Protein AF-A0A532V6V5-F1 (afdb_monomer_lite)

Foldseek 3Di:
DVVVVVLVVLLVVLVVLQVLLVVLVVLLVVLVVVLVVLVVVQVVCVVVVNDDPVSNVVSVVSNVVSVVSNVVSVVSNCCSVVVSVVVSVVVVVVVVVVVVVPDDPVVCVVDPPD

Secondary structure (DSSP, 8-state):
-HHHHHHHHHHHHTHHHHHHHHHHHHHHHHHHHHHHHHHHHHHHHHHTT---HHHHHHHHHHHHHHHHHHHHHHHHHHHHHHHHHHHHHHHHHHHHHHHHHTS-HHHHHHS---

Structure (mmCIF, N/CA/C/O backbone):
data_AF-A0A532V6V5-F1
#
_entry.id   AF-A0A532V6V5-F1
#
loop_
_atom_site.group_PDB
_atom_site.id
_atom_site.type_symbol
_atom_site.label_atom_id
_atom_site.label_alt_id
_atom_site.label_comp_id
_atom_site.label_asym_id
_atom_site.label_entity_id
_atom_site.label_seq_id
_atom_site.pdbx_PDB_ins_code
_atom_site.Cartn_x
_atom_site.Cartn_y
_atom_site.Cartn_z
_atom_site.occupancy
_atom_site.B_iso_or_equiv
_atom_site.auth_seq_id
_atom_site.auth_comp_id
_atom_site.auth_asym_id
_atom_site.auth_atom_id
_atom_site.pdbx_PDB_model_num
ATOM 1 N N . MET A 1 1 ? -8.867 13.296 27.538 1.00 49.84 1 MET A N 1
ATOM 2 C CA . MET A 1 1 ? -7.534 12.771 27.139 1.00 49.84 1 MET A CA 1
ATOM 3 C C . MET A 1 1 ? -7.267 11.323 27.580 1.00 49.84 1 MET A C 1
ATOM 5 O O . MET A 1 1 ? -6.661 10.607 26.794 1.00 49.84 1 MET A O 1
ATOM 9 N N . LYS A 1 2 ? -7.701 10.860 28.772 1.00 55.91 2 LYS A N 1
ATOM 10 C CA . LYS A 1 2 ? -7.559 9.443 29.199 1.00 55.91 2 LYS A CA 1
ATOM 11 C C . LYS A 1 2 ? -8.300 8.453 28.283 1.00 55.91 2 LYS A C 1
ATOM 13 O O . LYS A 1 2 ? -7.682 7.514 27.807 1.00 55.91 2 LYS A O 1
ATOM 18 N N . GLU A 1 3 ? -9.548 8.762 27.929 1.00 59.94 3 GLU A N 1
ATOM 19 C CA . GLU A 1 3 ? -10.373 7.976 26.988 1.00 59.94 3 GLU A CA 1
ATOM 20 C C . GLU A 1 3 ? -9.659 7.682 25.653 1.00 59.94 3 GLU A C 1
ATOM 22 O O . GLU A 1 3 ? -9.642 6.555 25.169 1.00 59.94 3 GLU A O 1
ATOM 27 N N . PHE A 1 4 ? -8.980 8.681 25.078 1.00 59.56 4 PHE A N 1
ATOM 28 C CA . PHE A 1 4 ? -8.278 8.532 23.798 1.00 59.56 4 PHE A CA 1
ATOM 29 C C . PHE A 1 4 ? -7.029 7.640 23.913 1.00 59.56 4 PHE A C 1
ATOM 31 O O . PHE A 1 4 ? -6.697 6.907 22.984 1.00 59.56 4 PHE A O 1
ATOM 38 N N . LYS A 1 5 ? -6.350 7.659 25.070 1.00 61.91 5 LYS A N 1
ATOM 39 C CA . LYS A 1 5 ? -5.206 6.777 25.351 1.00 61.91 5 LYS A CA 1
ATOM 40 C C . LYS A 1 5 ? -5.625 5.312 25.457 1.00 61.91 5 LYS A C 1
ATOM 42 O O . LYS A 1 5 ? -4.881 4.456 24.984 1.00 61.91 5 LYS A O 1
ATOM 47 N N . ASP A 1 6 ? -6.802 5.027 26.006 1.00 66.56 6 ASP A N 1
ATOM 48 C CA . ASP A 1 6 ? -7.313 3.656 26.105 1.00 66.56 6 ASP A CA 1
ATOM 49 C C . ASP A 1 6 ? -7.699 3.092 24.736 1.00 66.56 6 ASP A C 1
ATOM 51 O O . ASP A 1 6 ? -7.385 1.941 24.432 1.00 66.56 6 ASP A O 1
ATOM 55 N N . LEU A 1 7 ? -8.277 3.920 23.861 1.00 66.50 7 LEU A N 1
ATOM 56 C CA . LEU A 1 7 ? -8.549 3.549 22.468 1.00 66.50 7 LEU A CA 1
ATOM 57 C C . LEU A 1 7 ? -7.257 3.246 21.705 1.00 66.50 7 LEU A C 1
ATOM 59 O O . LEU A 1 7 ? -7.139 2.206 21.056 1.00 66.50 7 LEU A O 1
ATOM 63 N N . VAL A 1 8 ? -6.257 4.122 21.829 1.00 63.59 8 VAL A N 1
ATOM 64 C CA . VAL A 1 8 ? -4.946 3.934 21.198 1.00 63.59 8 VAL A CA 1
ATOM 65 C C . VAL A 1 8 ? -4.241 2.692 21.755 1.00 63.59 8 VAL A C 1
ATOM 67 O O . VAL A 1 8 ? -3.675 1.928 20.978 1.00 63.59 8 VAL A O 1
ATOM 70 N N . SER A 1 9 ? -4.334 2.422 23.061 1.00 66.00 9 SER A N 1
ATOM 71 C CA . SER A 1 9 ? -3.827 1.197 23.702 1.00 66.00 9 SER A CA 1
ATOM 72 C C . SER A 1 9 ? -4.498 -0.075 23.158 1.00 66.00 9 SER A C 1
ATOM 74 O O . SER A 1 9 ? -3.842 -1.099 22.948 1.00 66.00 9 SER A O 1
ATOM 76 N N . LEU A 1 10 ? -5.791 -0.003 22.834 1.00 65.50 10 LEU A N 1
ATOM 77 C CA . LEU A 1 10 ? -6.551 -1.114 22.266 1.00 65.50 10 LEU A CA 1
ATOM 78 C C . LEU A 1 10 ? -6.189 -1.394 20.799 1.00 65.50 10 LEU A C 1
ATOM 80 O O . LEU A 1 10 ? -6.004 -2.548 20.415 1.00 65.50 10 LEU A O 1
ATOM 84 N N . VAL A 1 11 ? -6.007 -0.342 19.996 1.00 64.56 11 VAL A N 1
ATOM 85 C CA . VAL A 1 11 ? -5.450 -0.442 18.633 1.00 64.56 11 VAL A CA 1
ATOM 86 C C . VAL A 1 11 ? -4.031 -1.016 18.689 1.00 64.56 11 VAL A C 1
ATOM 88 O O . VAL A 1 11 ? -3.668 -1.905 17.917 1.00 64.56 11 VAL A O 1
ATOM 91 N N . LEU A 1 12 ? -3.251 -0.583 19.681 1.00 61.88 12 LEU A N 1
ATOM 92 C CA . LEU A 1 12 ? -1.918 -1.094 19.977 1.00 61.88 12 LEU A CA 1
ATOM 93 C C . LEU A 1 12 ? -1.935 -2.580 20.402 1.00 61.88 12 LEU A C 1
ATOM 95 O O . LEU A 1 12 ? -0.927 -3.266 20.230 1.00 61.88 12 LEU A O 1
ATOM 99 N N . ARG A 1 13 ? -3.058 -3.133 20.877 1.00 66.56 13 ARG A N 1
ATOM 100 C CA . ARG A 1 13 ? -3.204 -4.575 21.156 1.00 66.56 13 ARG A CA 1
ATOM 101 C C . ARG A 1 13 ? -3.194 -5.422 19.877 1.00 66.56 13 ARG A C 1
ATOM 103 O O . ARG A 1 13 ? -2.718 -6.553 19.903 1.00 66.56 13 ARG A O 1
ATOM 110 N N . TYR A 1 14 ? -3.608 -4.851 18.742 1.00 68.00 14 TYR A N 1
ATOM 111 C CA . TYR A 1 14 ? -3.547 -5.464 17.406 1.00 68.00 14 TYR A CA 1
ATOM 112 C C . TYR A 1 14 ? -2.320 -5.021 16.582 1.00 68.00 14 TYR A C 1
ATOM 114 O O . TYR A 1 14 ? -2.277 -5.203 15.363 1.00 68.00 14 TYR A O 1
ATOM 122 N N . LYS A 1 15 ? -1.277 -4.509 17.258 1.00 70.31 15 LYS A N 1
ATOM 123 C CA . LYS A 1 15 ? -0.016 -4.000 16.684 1.00 70.31 15 LYS A CA 1
ATOM 124 C C . LYS A 1 15 ? 0.561 -4.839 15.549 1.00 70.31 15 LYS A C 1
ATOM 126 O O . LYS A 1 15 ? 1.036 -4.278 14.573 1.00 70.31 15 LYS A O 1
ATOM 131 N N . ARG A 1 16 ? 0.523 -6.171 15.657 1.00 73.75 16 ARG A N 1
ATOM 132 C CA . ARG A 1 16 ? 1.114 -7.070 14.651 1.00 73.75 16 ARG A CA 1
ATOM 133 C C . ARG A 1 16 ? 0.468 -6.902 13.274 1.00 73.75 16 ARG A C 1
ATOM 135 O O . ARG A 1 16 ? 1.186 -6.793 12.290 1.00 73.75 16 ARG A O 1
ATOM 142 N N . GLY A 1 17 ? -0.8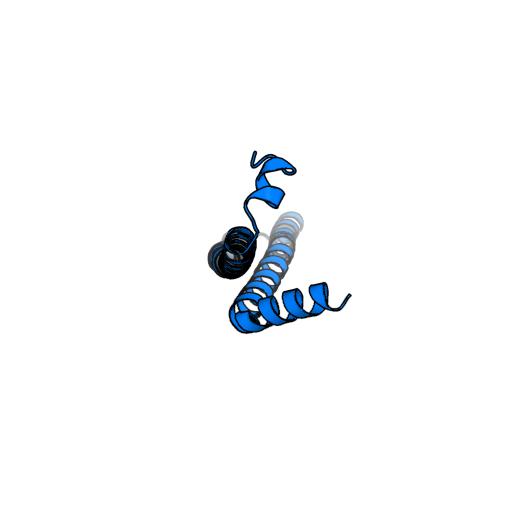63 -6.818 13.209 1.00 73.50 17 GLY A N 1
ATOM 143 C CA . GLY A 1 17 ? -1.573 -6.616 11.942 1.00 73.50 17 GLY A CA 1
ATOM 144 C C . GLY A 1 17 ? -1.316 -5.229 11.355 1.00 73.50 17 GLY A C 1
ATOM 145 O O . GLY A 1 17 ? -1.067 -5.101 10.162 1.00 73.50 17 GLY A O 1
ATOM 146 N N . VAL A 1 18 ? -1.284 -4.204 12.209 1.00 79.06 18 VAL A N 1
ATOM 147 C CA . VAL A 1 18 ? -0.990 -2.826 11.793 1.00 79.06 18 VAL A CA 1
ATOM 148 C C . VAL A 1 18 ? 0.441 -2.692 11.275 1.00 79.06 18 VAL A C 1
ATOM 150 O O . VAL A 1 18 ? 0.638 -2.102 10.221 1.00 79.06 18 VAL A O 1
ATOM 153 N N . ILE A 1 19 ? 1.430 -3.274 11.959 1.00 84.00 19 ILE A N 1
ATOM 154 C CA . ILE A 1 19 ? 2.838 -3.243 11.538 1.00 84.00 19 ILE A CA 1
ATOM 155 C C . ILE A 1 19 ? 3.008 -3.976 10.205 1.00 84.00 19 ILE A C 1
ATOM 157 O O . ILE A 1 19 ? 3.566 -3.402 9.279 1.00 84.00 19 ILE A O 1
ATOM 161 N N . ILE A 1 20 ? 2.470 -5.194 10.064 1.00 84.56 20 ILE A N 1
ATOM 162 C CA . ILE A 1 20 ? 2.545 -5.957 8.804 1.00 84.56 20 ILE A CA 1
ATOM 163 C C . ILE A 1 20 ? 1.878 -5.188 7.657 1.00 84.56 20 ILE A C 1
ATOM 165 O O . ILE A 1 20 ? 2.433 -5.103 6.559 1.00 84.56 20 ILE A O 1
ATOM 169 N N . GLY A 1 21 ? 0.704 -4.601 7.908 1.00 86.50 21 GLY A N 1
ATOM 170 C CA . GLY A 1 21 ? -0.003 -3.780 6.930 1.00 86.50 21 GLY A CA 1
ATOM 171 C C . GLY A 1 21 ? 0.784 -2.532 6.534 1.00 86.50 21 GLY A C 1
ATOM 172 O O . GLY A 1 21 ? 0.906 -2.245 5.347 1.00 86.50 21 GLY A O 1
ATOM 173 N N . LEU A 1 22 ? 1.375 -1.835 7.505 1.00 88.06 22 LEU A N 1
ATOM 174 C CA . LEU A 1 22 ? 2.176 -0.634 7.279 1.00 88.06 22 LEU A CA 1
ATOM 175 C C . LEU A 1 22 ? 3.464 -0.941 6.508 1.00 88.06 22 LEU A C 1
ATOM 177 O O . LEU A 1 22 ? 3.777 -0.251 5.544 1.00 88.06 22 LEU A O 1
ATOM 181 N N . THR A 1 23 ? 4.188 -1.998 6.880 1.00 89.12 23 THR A N 1
ATOM 182 C CA . THR A 1 23 ? 5.386 -2.434 6.150 1.00 89.12 23 THR A CA 1
ATOM 183 C C . THR A 1 23 ? 5.034 -2.831 4.717 1.00 89.12 23 THR A C 1
ATOM 185 O O . THR A 1 23 ? 5.732 -2.442 3.785 1.00 89.12 23 THR A O 1
ATOM 188 N N . SER A 1 24 ? 3.917 -3.538 4.520 1.00 89.19 24 SER A N 1
ATOM 189 C CA . SER A 1 24 ? 3.423 -3.886 3.181 1.00 89.19 24 SER A CA 1
ATOM 190 C C . SER A 1 24 ? 3.069 -2.647 2.355 1.00 89.19 24 SER A C 1
ATOM 192 O O . SER A 1 24 ? 3.359 -2.608 1.163 1.00 89.19 24 SER A O 1
ATOM 194 N N . LEU A 1 25 ? 2.478 -1.624 2.980 1.00 90.81 25 LEU A N 1
ATOM 195 C CA . LEU A 1 25 ? 2.151 -0.360 2.323 1.00 90.81 25 LEU A CA 1
ATOM 196 C C . LEU A 1 25 ? 3.416 0.387 1.880 1.00 90.81 25 LEU A C 1
ATOM 198 O O . LEU A 1 25 ? 3.509 0.779 0.722 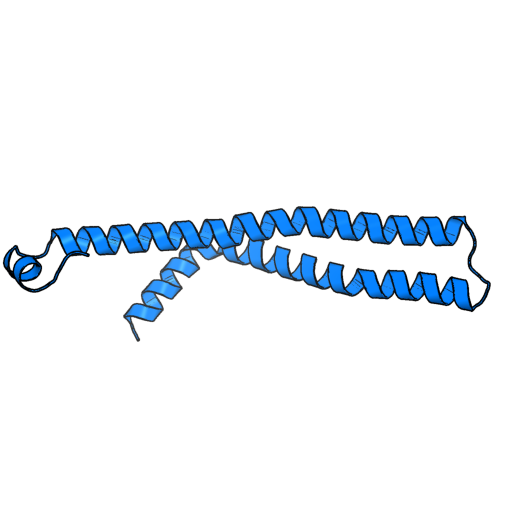1.00 90.81 25 LEU A O 1
ATOM 202 N N . LEU A 1 26 ? 4.427 0.485 2.751 1.00 93.12 26 LEU A N 1
ATOM 203 C CA . LEU A 1 26 ? 5.716 1.100 2.409 1.00 93.12 26 LEU A CA 1
ATOM 204 C C . LEU A 1 26 ? 6.393 0.406 1.218 1.00 93.12 26 LEU A C 1
ATOM 206 O O . LEU A 1 26 ? 6.929 1.073 0.332 1.00 93.12 26 LEU A O 1
ATOM 210 N N . ILE A 1 27 ? 6.348 -0.929 1.171 1.00 91.62 27 ILE A N 1
ATOM 211 C CA . ILE A 1 27 ? 6.877 -1.713 0.044 1.00 91.62 27 ILE A CA 1
ATOM 212 C C . ILE A 1 27 ? 6.125 -1.380 -1.248 1.00 91.62 27 ILE A C 1
ATOM 214 O O . ILE A 1 27 ? 6.749 -1.143 -2.282 1.00 91.62 27 ILE A O 1
ATOM 218 N N . VAL A 1 28 ? 4.792 -1.336 -1.193 1.00 92.88 28 VAL A N 1
ATOM 219 C CA . VAL A 1 28 ? 3.934 -1.016 -2.341 1.00 92.88 28 VAL A CA 1
ATOM 220 C C . VAL A 1 28 ? 4.208 0.386 -2.873 1.00 92.88 28 VAL A C 1
ATOM 222 O O . VAL A 1 28 ? 4.304 0.560 -4.088 1.00 92.88 28 VAL A O 1
ATOM 225 N N . ASP A 1 29 ? 4.353 1.369 -1.991 1.00 93.94 29 ASP A N 1
ATOM 226 C CA . ASP A 1 29 ? 4.602 2.756 -2.382 1.00 93.94 29 ASP A CA 1
ATOM 227 C C . ASP A 1 29 ? 6.003 2.913 -2.979 1.00 93.94 29 ASP A C 1
ATOM 229 O O . ASP A 1 29 ? 6.168 3.520 -4.037 1.00 93.94 29 ASP A O 1
ATOM 233 N N . THR A 1 30 ? 7.007 2.264 -2.384 1.00 94.00 30 THR A N 1
ATOM 234 C CA . THR A 1 30 ? 8.371 2.244 -2.931 1.00 94.00 30 THR A CA 1
ATOM 235 C C . THR A 1 30 ? 8.400 1.592 -4.314 1.00 94.00 30 THR A C 1
ATOM 237 O O . THR A 1 30 ? 8.976 2.143 -5.249 1.00 94.00 30 THR A O 1
ATOM 240 N N . ALA A 1 31 ? 7.732 0.447 -4.483 1.00 92.31 31 ALA A N 1
ATOM 241 C CA . ALA A 1 31 ? 7.658 -0.238 -5.770 1.00 92.31 31 ALA A CA 1
ATOM 242 C C . ALA A 1 31 ? 6.963 0.622 -6.837 1.00 92.31 31 ALA A C 1
ATOM 244 O O . ALA A 1 31 ? 7.437 0.688 -7.971 1.00 92.31 31 ALA A O 1
ATOM 245 N N . GLN A 1 32 ? 5.895 1.341 -6.474 1.00 91.56 32 GLN A N 1
ATOM 246 C CA . GLN A 1 32 ? 5.217 2.275 -7.377 1.00 91.56 32 GLN A CA 1
ATOM 247 C C . GLN A 1 32 ? 6.114 3.435 -7.816 1.00 91.56 32 GLN A C 1
ATOM 249 O O . GLN A 1 32 ? 6.008 3.859 -8.962 1.00 91.56 32 GLN A O 1
ATOM 254 N N . LEU A 1 33 ? 7.017 3.915 -6.957 1.00 94.31 33 LEU A N 1
ATOM 255 C CA . LEU A 1 33 ? 8.001 4.943 -7.316 1.00 94.31 33 LEU A CA 1
ATOM 256 C C . LEU A 1 33 ? 9.124 4.407 -8.217 1.00 94.31 33 LEU A C 1
ATOM 258 O O . LEU A 1 33 ? 9.687 5.161 -9.008 1.00 94.31 33 LEU A O 1
ATOM 262 N N . ILE A 1 34 ? 9.434 3.110 -8.149 1.00 93.44 34 ILE A N 1
ATOM 263 C CA . ILE A 1 34 ? 10.451 2.480 -9.005 1.00 93.44 34 ILE A CA 1
ATOM 264 C C . ILE A 1 34 ? 9.936 2.294 -10.439 1.00 93.44 34 ILE A C 1
ATOM 266 O O . ILE A 1 34 ? 10.694 2.500 -11.386 1.00 93.44 34 ILE A O 1
ATOM 270 N N . ILE A 1 35 ? 8.654 1.962 -10.630 1.00 92.81 35 ILE A N 1
ATOM 271 C CA . ILE A 1 35 ? 8.044 1.781 -11.963 1.00 92.81 35 ILE A CA 1
ATOM 272 C C . ILE A 1 35 ? 8.353 2.949 -12.930 1.00 92.81 35 ILE A C 1
ATOM 274 O O . ILE A 1 35 ? 8.892 2.681 -14.007 1.00 92.81 35 ILE A O 1
ATOM 278 N N . PRO A 1 36 ? 8.098 4.233 -12.600 1.00 94.69 36 PRO A N 1
ATOM 279 C CA . PRO A 1 36 ? 8.387 5.344 -13.505 1.00 94.69 36 PRO A CA 1
ATOM 280 C C . PRO A 1 36 ? 9.886 5.534 -13.769 1.00 94.69 36 PRO A C 1
ATOM 282 O O . PRO A 1 36 ? 10.248 6.030 -14.834 1.00 94.69 36 PRO A O 1
ATOM 285 N N . LEU A 1 37 ? 10.772 5.120 -12.856 1.00 94.12 37 LEU A N 1
ATOM 286 C CA . LEU A 1 37 ? 12.222 5.141 -13.086 1.00 94.12 37 LEU A CA 1
ATOM 287 C C . LEU A 1 37 ? 12.640 4.080 -14.110 1.00 94.12 37 LEU A C 1
ATOM 289 O O . LEU A 1 37 ? 13.440 4.362 -15.001 1.00 94.12 37 LEU A O 1
ATOM 293 N N . VAL A 1 38 ? 12.057 2.882 -14.028 1.00 92.88 38 VAL A N 1
ATOM 294 C CA . VAL A 1 38 ? 12.275 1.800 -15.001 1.00 92.88 38 VAL A CA 1
ATOM 295 C C . VAL A 1 38 ? 11.763 2.215 -16.381 1.00 92.88 38 VAL A C 1
ATOM 297 O O . VAL A 1 38 ? 12.479 2.073 -17.372 1.00 92.88 38 VAL A O 1
ATOM 300 N N . VAL A 1 39 ? 10.563 2.801 -16.443 1.00 94.12 39 VAL A N 1
ATOM 301 C CA . VAL A 1 39 ? 9.983 3.327 -17.689 1.00 94.12 39 VAL A CA 1
ATOM 302 C C . VAL A 1 39 ? 10.838 4.459 -18.261 1.00 94.12 39 VAL A C 1
ATOM 304 O O . VAL A 1 39 ? 11.101 4.473 -19.461 1.00 94.12 39 VAL A O 1
ATOM 307 N N . ARG A 1 40 ? 11.343 5.372 -17.420 1.00 93.69 40 ARG A N 1
ATOM 308 C CA . ARG A 1 40 ? 12.276 6.425 -17.850 1.00 93.69 40 ARG A CA 1
ATOM 309 C C . ARG A 1 40 ? 13.538 5.837 -18.481 1.00 93.69 40 ARG A C 1
ATOM 311 O O . ARG A 1 40 ? 13.976 6.335 -19.510 1.00 93.69 40 ARG A O 1
ATOM 318 N N . GLY A 1 41 ? 14.100 4.778 -17.898 1.00 91.94 41 GLY A N 1
ATOM 319 C CA . GLY A 1 41 ? 15.239 4.062 -18.476 1.00 91.94 41 GLY A CA 1
ATOM 320 C C . GLY A 1 41 ? 14.940 3.540 -19.883 1.00 91.94 41 GLY A C 1
ATOM 321 O O . GLY A 1 41 ? 15.713 3.791 -20.802 1.00 91.94 41 GLY A O 1
ATOM 322 N N . ALA A 1 42 ? 13.777 2.908 -20.067 1.00 91.81 42 ALA A N 1
ATOM 323 C CA . ALA A 1 42 ? 13.339 2.415 -21.372 1.00 91.81 42 ALA A CA 1
ATOM 324 C C . ALA A 1 42 ? 13.172 3.545 -22.405 1.00 91.81 42 ALA A C 1
ATOM 326 O O . ALA A 1 42 ? 13.649 3.420 -23.534 1.00 91.81 42 ALA A O 1
ATOM 327 N N . ILE A 1 43 ? 12.542 4.660 -22.013 1.00 93.19 43 ILE A N 1
ATOM 328 C CA . ILE A 1 43 ? 12.373 5.843 -22.871 1.00 93.19 43 ILE A CA 1
ATOM 329 C C . ILE A 1 43 ? 13.737 6.418 -23.262 1.00 93.19 43 ILE A C 1
ATOM 331 O O . ILE A 1 43 ? 13.969 6.680 -24.436 1.00 93.19 43 ILE A O 1
ATOM 335 N N . ASN A 1 44 ? 14.667 6.551 -22.317 1.00 93.50 44 ASN A N 1
ATOM 336 C CA . ASN A 1 44 ? 16.005 7.063 -22.607 1.00 93.50 44 ASN A CA 1
ATOM 337 C C . ASN A 1 44 ? 16.762 6.164 -23.596 1.00 93.50 44 ASN A C 1
ATOM 339 O O . ASN A 1 44 ? 17.389 6.672 -24.523 1.00 93.50 44 ASN A O 1
ATOM 343 N N . SER A 1 45 ? 16.683 4.836 -23.445 1.00 89.75 45 SER A N 1
ATOM 344 C CA . SER A 1 45 ? 17.283 3.899 -24.404 1.00 89.75 45 SER A CA 1
ATOM 345 C C . SER A 1 45 ? 16.682 4.039 -25.805 1.00 89.75 45 SER A C 1
ATOM 347 O O . SER A 1 45 ? 17.416 3.944 -26.788 1.00 89.75 45 SER A O 1
ATOM 349 N N . LEU A 1 46 ? 15.372 4.296 -25.904 1.00 91.06 46 LEU A N 1
ATOM 350 C CA . LEU A 1 46 ? 14.697 4.595 -27.171 1.00 91.06 46 LEU A CA 1
ATOM 351 C C . LEU A 1 46 ? 15.191 5.916 -27.769 1.00 91.06 46 LEU A C 1
ATOM 353 O O . LEU A 1 46 ? 15.575 5.945 -28.934 1.00 91.06 46 LEU A O 1
ATOM 357 N N . SER A 1 47 ? 15.242 6.988 -26.975 1.00 90.00 47 SER A N 1
ATOM 358 C CA . SER A 1 47 ? 15.671 8.316 -27.430 1.00 90.00 47 SER A CA 1
ATOM 359 C C . SER A 1 47 ? 17.132 8.362 -27.881 1.00 90.00 47 SER A C 1
ATOM 361 O O . SER A 1 47 ? 17.457 9.100 -28.804 1.00 90.00 47 SER A O 1
ATOM 363 N N . LEU A 1 48 ? 18.011 7.569 -27.264 1.00 90.44 48 LEU A N 1
ATOM 364 C CA . LEU A 1 48 ? 19.426 7.472 -27.640 1.00 90.44 48 LEU A CA 1
ATOM 365 C C . LEU A 1 48 ? 19.678 6.532 -28.833 1.00 90.44 48 LEU A C 1
ATOM 367 O O . LEU A 1 48 ? 20.830 6.336 -29.214 1.00 90.44 48 LEU A O 1
ATOM 371 N N . GLY A 1 49 ? 18.637 5.906 -29.397 1.00 86.81 49 GLY A N 1
ATOM 372 C CA . GLY A 1 49 ? 18.772 4.929 -30.485 1.00 86.81 49 GLY A CA 1
ATOM 373 C C . GLY A 1 49 ? 19.457 3.618 -30.071 1.00 86.81 49 GLY A C 1
ATOM 374 O O . GLY A 1 49 ? 19.820 2.816 -30.925 1.00 86.81 49 GLY A O 1
ATOM 375 N N . GLN A 1 50 ? 19.632 3.380 -28.767 1.00 85.19 50 GLN A N 1
ATOM 376 C CA . GLN A 1 50 ? 20.276 2.185 -28.201 1.00 85.19 50 GLN A CA 1
ATOM 377 C C . GLN A 1 50 ? 19.266 1.078 -27.858 1.00 85.19 50 GLN A C 1
ATOM 379 O O . GLN A 1 50 ? 19.631 0.017 -27.347 1.00 85.19 50 GLN A O 1
ATOM 384 N N . ALA A 1 51 ? 17.977 1.320 -28.103 1.00 83.31 51 ALA A N 1
ATOM 385 C CA . ALA A 1 51 ? 16.914 0.381 -27.802 1.00 83.31 51 ALA A CA 1
ATOM 386 C C . ALA A 1 51 ? 16.993 -0.858 -28.698 1.00 83.31 51 ALA A C 1
ATOM 388 O O . ALA A 1 51 ? 16.653 -0.839 -29.877 1.00 83.31 51 ALA A O 1
ATOM 389 N N . THR A 1 52 ? 17.397 -1.969 -28.095 1.00 89.56 52 THR A N 1
ATOM 390 C CA . THR A 1 52 ? 17.319 -3.299 -28.697 1.00 89.56 52 THR A CA 1
ATOM 391 C C . THR A 1 52 ? 16.034 -3.996 -28.246 1.00 89.56 52 THR A C 1
ATOM 393 O O . THR A 1 52 ? 15.616 -3.841 -27.098 1.00 89.56 52 THR A O 1
ATOM 396 N N . GLY A 1 53 ? 15.426 -4.823 -29.105 1.00 88.81 53 GLY A N 1
ATOM 397 C CA . GLY A 1 53 ? 14.240 -5.623 -28.748 1.00 88.81 53 GLY A CA 1
ATOM 398 C C . GLY A 1 53 ? 14.387 -6.401 -27.425 1.00 88.81 53 GLY A C 1
ATOM 399 O O . GLY A 1 53 ? 13.520 -6.276 -26.558 1.00 88.81 53 GLY A O 1
ATOM 400 N N . PRO A 1 54 ? 15.510 -7.114 -27.192 1.00 92.50 54 PRO A N 1
ATOM 401 C CA . PRO A 1 54 ? 15.773 -7.786 -25.916 1.00 92.50 54 PRO A CA 1
ATOM 402 C C . PRO A 1 54 ? 15.853 -6.842 -24.706 1.00 92.50 54 PRO A C 1
ATOM 404 O O . PRO A 1 54 ? 15.406 -7.191 -23.614 1.00 92.50 54 PRO A O 1
ATOM 407 N N . LEU A 1 55 ? 16.400 -5.636 -24.886 1.00 89.81 55 LEU A N 1
ATOM 408 C CA . LEU A 1 55 ? 16.514 -4.639 -23.821 1.00 89.81 55 LEU A CA 1
ATOM 409 C C . LEU A 1 55 ? 15.130 -4.107 -23.418 1.00 89.81 55 LEU A C 1
ATOM 411 O O . LEU A 1 55 ? 14.820 -4.021 -22.231 1.00 89.81 55 LEU A O 1
ATOM 415 N N . LEU A 1 56 ? 14.269 -3.825 -24.399 1.00 91.44 56 LEU A N 1
ATOM 416 C CA . LEU A 1 56 ? 12.884 -3.407 -24.160 1.00 91.44 56 LEU A CA 1
ATOM 417 C C . LEU A 1 56 ? 12.054 -4.514 -23.503 1.00 91.44 56 LEU A C 1
ATOM 419 O O . LEU A 1 56 ? 11.319 -4.243 -22.554 1.00 91.44 56 LEU A O 1
ATOM 423 N N . ALA A 1 57 ? 12.219 -5.766 -23.941 1.00 93.69 57 ALA A N 1
ATOM 424 C CA . ALA A 1 57 ? 11.573 -6.913 -23.305 1.00 93.69 57 ALA A CA 1
ATOM 425 C C . ALA A 1 57 ? 11.986 -7.050 -21.829 1.00 93.69 57 ALA A C 1
ATOM 427 O O . ALA A 1 57 ? 11.150 -7.323 -20.968 1.00 93.69 57 ALA A O 1
ATOM 428 N N . ARG A 1 58 ? 13.258 -6.784 -21.508 1.00 94.12 58 ARG A N 1
ATOM 429 C CA . ARG A 1 58 ? 13.756 -6.786 -20.128 1.00 94.12 58 ARG A CA 1
ATOM 430 C C . ARG A 1 58 ? 13.125 -5.679 -19.278 1.00 94.12 58 ARG A C 1
ATOM 432 O O . ARG A 1 58 ? 12.715 -5.951 -18.152 1.00 94.12 58 ARG A O 1
ATOM 439 N N . TYR A 1 59 ? 12.988 -4.464 -19.814 1.00 93.69 59 TYR A N 1
ATOM 440 C CA . TYR A 1 59 ? 12.264 -3.382 -19.135 1.00 93.69 59 TYR A CA 1
ATOM 441 C C . TYR A 1 59 ? 10.793 -3.741 -18.887 1.00 93.69 59 TYR A C 1
ATOM 443 O O . TYR A 1 59 ? 10.298 -3.539 -17.777 1.00 93.69 59 TYR A O 1
ATOM 451 N N . ALA A 1 60 ? 10.112 -4.327 -19.876 1.00 93.81 60 ALA A N 1
ATOM 452 C CA . ALA A 1 60 ? 8.734 -4.788 -19.727 1.00 93.81 60 ALA A CA 1
ATOM 453 C C . ALA A 1 60 ? 8.603 -5.860 -18.632 1.00 93.81 60 ALA A C 1
ATOM 455 O O . ALA A 1 60 ? 7.713 -5.763 -17.789 1.00 93.81 60 ALA A O 1
ATOM 456 N N . LEU A 1 61 ? 9.523 -6.830 -18.579 1.00 95.81 61 LEU A N 1
ATOM 457 C CA . LEU A 1 61 ? 9.554 -7.850 -17.526 1.00 95.81 61 LEU A CA 1
ATOM 458 C C . LEU A 1 61 ? 9.766 -7.249 -16.131 1.00 95.81 61 LEU A C 1
ATOM 460 O O . LEU A 1 61 ? 9.106 -7.671 -15.183 1.00 95.81 61 LEU A O 1
ATOM 464 N N . TYR A 1 62 ? 10.635 -6.243 -15.992 1.00 95.06 62 TYR A N 1
ATOM 465 C CA . TYR A 1 62 ? 10.816 -5.548 -14.716 1.00 95.06 62 TYR A CA 1
ATOM 466 C C . TYR A 1 62 ? 9.548 -4.830 -14.259 1.00 95.06 62 TYR A C 1
ATOM 468 O O . TYR A 1 62 ? 9.159 -4.962 -13.099 1.00 95.06 62 TYR A O 1
ATOM 476 N 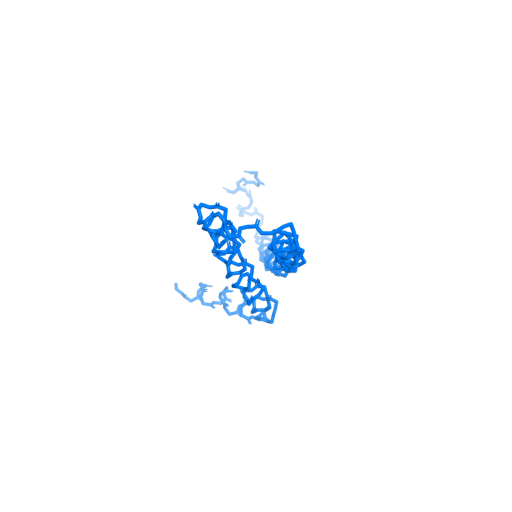N . VAL A 1 63 ? 8.871 -4.115 -15.161 1.00 95.44 63 VAL A N 1
ATOM 477 C CA . VAL A 1 63 ? 7.593 -3.461 -14.844 1.00 95.44 63 VAL A CA 1
ATOM 478 C C . VAL A 1 63 ? 6.542 -4.499 -14.455 1.00 95.44 63 VAL A C 1
ATOM 480 O O . VAL A 1 63 ? 5.858 -4.325 -13.450 1.00 95.44 63 VAL A O 1
ATOM 483 N N . LEU A 1 64 ? 6.447 -5.602 -15.196 1.00 96.62 64 LEU A N 1
ATOM 484 C CA . LEU A 1 64 ? 5.478 -6.663 -14.934 1.00 96.62 64 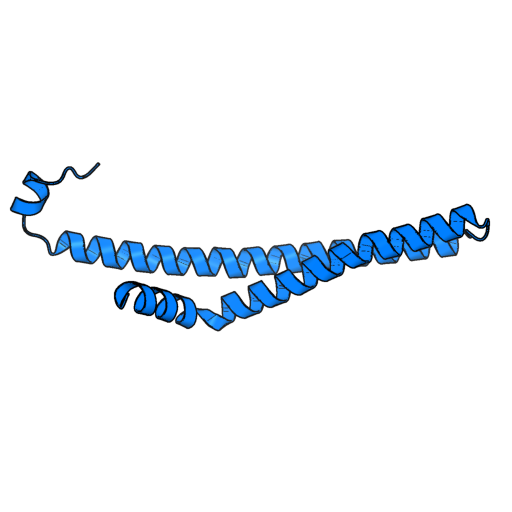LEU A CA 1
ATOM 485 C C . LEU A 1 64 ? 5.715 -7.311 -13.560 1.00 96.62 64 LEU A C 1
ATOM 487 O O . LEU A 1 64 ? 4.774 -7.464 -12.783 1.00 96.62 64 LEU A O 1
ATOM 491 N N . GLY A 1 65 ? 6.972 -7.594 -13.211 1.00 95.81 65 GLY A N 1
ATOM 492 C CA . GLY A 1 65 ? 7.348 -8.083 -11.883 1.00 95.81 65 GLY A CA 1
ATOM 493 C C . GLY A 1 65 ? 7.002 -7.099 -10.759 1.00 95.81 65 GLY A C 1
ATOM 494 O O . GLY A 1 65 ? 6.434 -7.501 -9.743 1.00 95.81 65 GLY A O 1
ATOM 495 N N . LEU A 1 66 ? 7.274 -5.803 -10.952 1.00 94.56 66 LEU A N 1
ATOM 496 C CA . LEU A 1 66 ? 6.924 -4.761 -9.980 1.00 94.56 66 LEU A CA 1
ATOM 497 C C . LEU A 1 66 ? 5.409 -4.638 -9.788 1.00 94.56 66 LEU A C 1
ATOM 499 O O . LEU A 1 66 ? 4.947 -4.524 -8.655 1.00 94.56 66 LEU A O 1
ATOM 503 N N . VAL A 1 67 ? 4.625 -4.698 -10.866 1.00 94.81 67 VAL A N 1
ATOM 504 C CA . VAL A 1 67 ? 3.158 -4.631 -10.798 1.00 94.81 67 VAL A CA 1
ATOM 505 C C . VAL A 1 67 ? 2.579 -5.848 -10.075 1.00 94.81 67 VAL A C 1
ATOM 507 O O . VAL A 1 67 ? 1.686 -5.686 -9.243 1.00 94.81 67 VAL A O 1
ATOM 510 N N . LEU A 1 68 ? 3.101 -7.052 -10.327 1.00 95.81 68 LEU A N 1
ATOM 511 C CA . LEU A 1 68 ? 2.686 -8.259 -9.604 1.00 95.81 68 LEU A CA 1
ATOM 512 C C . LEU A 1 68 ? 3.005 -8.162 -8.109 1.00 95.81 68 LEU A C 1
ATOM 514 O O . LEU A 1 68 ? 2.150 -8.468 -7.275 1.00 95.81 68 LEU A O 1
ATOM 518 N N . LEU A 1 69 ? 4.198 -7.674 -7.761 1.00 94.00 69 LEU A N 1
ATOM 519 C CA . LEU A 1 69 ? 4.579 -7.424 -6.373 1.00 94.00 69 LEU A CA 1
ATOM 520 C C . LEU A 1 69 ? 3.617 -6.422 -5.726 1.00 94.00 69 LEU A C 1
ATOM 522 O O . LEU A 1 69 ? 3.050 -6.698 -4.667 1.00 94.00 69 LEU A O 1
ATOM 526 N N . VAL A 1 70 ? 3.360 -5.295 -6.392 1.00 94.19 70 VAL A N 1
ATOM 527 C CA . VAL A 1 70 ? 2.393 -4.295 -5.930 1.00 94.19 70 VAL A CA 1
ATOM 528 C C . VAL A 1 70 ? 1.020 -4.924 -5.717 1.00 94.19 70 VAL A C 1
ATOM 530 O O . VAL A 1 70 ? 0.411 -4.656 -4.689 1.00 94.19 70 VAL A O 1
ATOM 533 N N . ALA A 1 71 ? 0.532 -5.780 -6.616 1.00 94.06 71 ALA A N 1
ATOM 534 C CA . ALA A 1 71 ? -0.772 -6.425 -6.477 1.00 94.06 71 ALA A CA 1
ATOM 535 C C . ALA A 1 71 ? -0.857 -7.325 -5.230 1.00 94.06 71 ALA A C 1
ATOM 537 O O . ALA A 1 71 ? -1.804 -7.202 -4.447 1.00 94.06 71 ALA A O 1
ATOM 538 N N . VAL A 1 72 ? 0.148 -8.178 -5.003 1.00 93.38 72 VAL A N 1
ATOM 539 C CA . VAL A 1 72 ? 0.196 -9.091 -3.847 1.00 93.38 72 VAL A CA 1
ATOM 540 C C . VAL A 1 72 ? 0.255 -8.311 -2.538 1.00 93.38 72 VAL A C 1
ATOM 542 O O . VAL A 1 72 ? -0.576 -8.508 -1.648 1.00 93.38 72 VAL A O 1
ATOM 545 N N . PHE A 1 73 ? 1.195 -7.373 -2.418 1.00 90.56 73 PHE A N 1
ATOM 546 C CA . PHE A 1 73 ? 1.312 -6.577 -1.202 1.00 90.56 73 PHE A CA 1
ATOM 547 C C . PHE A 1 73 ? 0.120 -5.627 -1.025 1.00 90.56 73 PHE A C 1
ATOM 549 O O . PHE A 1 73 ? -0.280 -5.363 0.112 1.00 90.56 73 PHE A O 1
ATOM 556 N N . ARG A 1 74 ? -0.514 -5.177 -2.123 1.00 90.88 74 ARG A N 1
ATOM 557 C CA . ARG A 1 74 ? -1.751 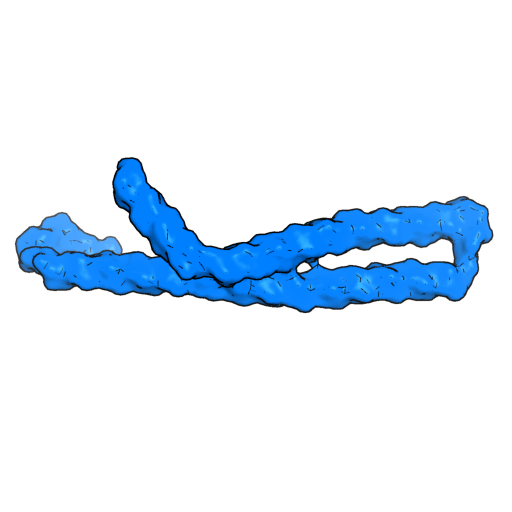-4.385 -2.086 1.00 90.88 74 ARG A CA 1
ATOM 558 C C . ARG A 1 74 ? -2.900 -5.151 -1.444 1.00 90.88 74 ARG A C 1
ATOM 560 O O . ARG A 1 74 ? -3.642 -4.590 -0.639 1.00 90.88 74 ARG A O 1
ATOM 567 N N . TYR A 1 75 ? -3.018 -6.435 -1.759 1.00 90.12 75 TYR A N 1
ATOM 568 C CA . TYR A 1 75 ? -3.978 -7.310 -1.103 1.00 90.12 75 TYR A CA 1
ATOM 569 C C . TYR A 1 75 ? -3.652 -7.496 0.387 1.00 90.12 75 TYR A C 1
ATOM 571 O O . TYR A 1 75 ? -4.529 -7.331 1.238 1.00 90.12 75 TYR A O 1
ATOM 579 N N . LEU A 1 76 ? -2.382 -7.759 0.717 1.00 87.50 76 LEU A N 1
ATOM 580 C CA . LEU A 1 76 ? -1.950 -7.994 2.097 1.00 87.50 76 LEU A CA 1
ATOM 581 C C . LEU A 1 76 ? -2.200 -6.794 3.014 1.00 87.50 76 LEU A C 1
ATOM 583 O O . LEU A 1 76 ? -2.769 -6.985 4.093 1.00 87.50 76 LEU A O 1
ATOM 587 N N . TRP A 1 77 ? -1.828 -5.571 2.615 1.00 85.88 77 TRP A N 1
ATOM 588 C CA . TRP A 1 77 ? -2.062 -4.405 3.477 1.00 85.88 77 TRP A CA 1
ATOM 589 C C . TRP A 1 77 ? -3.552 -4.128 3.644 1.00 85.88 77 TRP A C 1
ATOM 591 O O . TRP A 1 77 ? -3.992 -3.824 4.752 1.00 85.88 77 TRP A O 1
ATOM 601 N N . ARG A 1 78 ? -4.350 -4.293 2.581 1.00 86.38 78 ARG A N 1
ATOM 602 C CA . ARG A 1 78 ? -5.794 -4.062 2.647 1.00 86.38 78 ARG A CA 1
ATOM 603 C C . ARG A 1 78 ? -6.460 -5.041 3.607 1.00 86.38 78 ARG A C 1
ATOM 605 O O . ARG A 1 78 ? -7.267 -4.620 4.432 1.00 86.38 78 ARG A O 1
ATOM 612 N N . TYR A 1 79 ? -6.074 -6.314 3.556 1.00 86.38 79 TYR A N 1
ATOM 613 C CA . TYR A 1 79 ? -6.561 -7.327 4.486 1.00 86.38 79 TYR A CA 1
ATOM 614 C C . TYR A 1 79 ? -6.171 -7.012 5.939 1.00 86.38 79 TYR A C 1
ATOM 616 O O . TYR A 1 79 ? -7.023 -7.020 6.827 1.00 86.38 79 TYR A O 1
ATOM 624 N N . HIS A 1 80 ? -4.905 -6.673 6.189 1.00 82.69 80 HIS A N 1
ATOM 625 C CA . HIS A 1 80 ? -4.407 -6.464 7.549 1.00 82.69 80 HIS A CA 1
ATOM 626 C C . HIS A 1 80 ? -4.894 -5.154 8.182 1.00 82.69 80 HIS A C 1
ATOM 628 O O . HIS A 1 80 ? -5.303 -5.158 9.343 1.00 82.69 80 HIS A O 1
ATOM 634 N N . ILE A 1 81 ? -4.898 -4.044 7.437 1.00 81.12 81 ILE A N 1
ATOM 635 C CA . ILE A 1 81 ? -5.315 -2.736 7.960 1.00 81.12 81 ILE A CA 1
ATOM 636 C C . ILE A 1 81 ? -6.835 -2.684 8.134 1.00 81.12 81 ILE A C 1
ATOM 638 O O . ILE A 1 81 ? -7.310 -2.383 9.231 1.00 81.12 81 ILE A O 1
ATOM 642 N N . ILE A 1 82 ? -7.614 -3.034 7.101 1.00 82.62 82 ILE A N 1
ATOM 643 C CA . ILE A 1 82 ? -9.084 -2.993 7.196 1.00 82.62 82 ILE A CA 1
ATOM 644 C C . ILE A 1 82 ? -9.581 -4.064 8.168 1.00 82.62 82 ILE A C 1
ATOM 646 O O . ILE A 1 82 ? -10.461 -3.791 8.982 1.00 82.62 82 ILE A O 1
ATOM 650 N N . GLY A 1 83 ? -8.996 -5.265 8.142 1.00 81.00 83 GLY A N 1
ATOM 651 C CA . GLY A 1 83 ? -9.339 -6.328 9.084 1.00 81.00 83 GLY A CA 1
ATOM 652 C C . GLY A 1 83 ? -9.073 -5.929 10.537 1.00 81.00 83 GLY A C 1
ATOM 653 O O . GLY A 1 83 ? -9.915 -6.163 11.403 1.00 81.00 83 GLY A O 1
ATOM 654 N N . SER A 1 84 ? -7.944 -5.268 10.815 1.00 77.94 84 SER A N 1
ATOM 655 C CA . SER A 1 84 ? -7.659 -4.740 12.154 1.00 77.94 84 SER A CA 1
ATOM 656 C C . SER A 1 84 ? -8.627 -3.622 12.549 1.00 77.94 84 SER A C 1
ATOM 658 O O . SER A 1 84 ? -9.058 -3.580 13.699 1.00 77.94 84 SER A O 1
ATOM 660 N N . SER A 1 85 ? -8.998 -2.739 11.617 1.00 80.00 85 SER A N 1
ATOM 661 C CA . SER A 1 85 ? -9.969 -1.666 11.867 1.00 80.00 85 SER A CA 1
ATOM 662 C C . SER A 1 85 ? -11.350 -2.219 12.227 1.00 80.00 85 SER A C 1
ATOM 664 O O . SER A 1 85 ? -11.926 -1.787 13.223 1.00 80.00 85 SER A O 1
ATOM 666 N N . ARG A 1 86 ? -11.834 -3.235 11.501 1.00 80.88 86 ARG A N 1
ATOM 667 C CA . ARG A 1 86 ? -13.127 -3.884 11.780 1.00 80.88 86 ARG A CA 1
ATOM 668 C C . ARG A 1 86 ? -13.179 -4.525 13.165 1.00 80.88 86 ARG A C 1
ATOM 670 O O . ARG A 1 86 ? -14.175 -4.372 13.856 1.00 80.88 86 ARG A O 1
ATOM 677 N N . LYS A 1 87 ? -12.098 -5.182 13.604 1.00 79.19 87 LYS A N 1
ATOM 678 C CA . LYS A 1 87 ? -12.014 -5.770 14.957 1.00 79.19 87 LYS A CA 1
ATOM 679 C C . LYS A 1 87 ? -12.085 -4.713 16.058 1.00 79.19 87 LYS A C 1
ATOM 681 O O . LYS A 1 87 ? -12.683 -4.944 17.106 1.00 79.19 87 LYS A O 1
ATOM 686 N N . VAL A 1 88 ? -11.460 -3.557 15.834 1.00 80.19 88 VAL A N 1
ATOM 687 C CA . VAL A 1 88 ? -11.538 -2.430 16.772 1.00 80.19 88 VAL A CA 1
ATOM 688 C C . VAL A 1 88 ? -12.952 -1.848 16.786 1.00 80.19 88 VAL A C 1
ATOM 690 O O . VAL A 1 88 ? -13.487 -1.603 17.863 1.00 80.19 88 VAL A O 1
ATOM 693 N N . GLU A 1 89 ? -13.581 -1.679 15.621 1.00 83.06 89 GLU A N 1
ATOM 694 C CA . GLU A 1 89 ? -14.964 -1.199 15.520 1.00 83.06 89 GLU A CA 1
ATOM 695 C C . GLU A 1 89 ? -15.950 -2.140 16.226 1.00 83.06 89 GLU A C 1
ATOM 697 O O . GLU A 1 89 ? -16.770 -1.681 17.016 1.00 83.06 89 GLU A O 1
ATOM 702 N N . GLU A 1 90 ? -15.836 -3.450 16.004 1.00 83.75 90 GLU A N 1
ATOM 703 C CA . GLU A 1 90 ? -16.662 -4.470 16.655 1.00 83.75 90 GLU A CA 1
ATOM 704 C C . GLU A 1 90 ? -16.543 -4.399 18.183 1.00 83.75 90 GLU A C 1
ATOM 706 O O . GLU A 1 90 ? -17.550 -4.365 18.890 1.00 83.75 90 GLU A O 1
ATOM 711 N N . TYR A 1 91 ? -15.317 -4.292 18.704 1.00 82.56 91 TYR A N 1
ATOM 712 C CA . TYR A 1 91 ? -15.090 -4.143 20.139 1.00 82.56 91 TYR A CA 1
ATOM 713 C C . TYR A 1 91 ? -15.753 -2.880 20.704 1.00 82.56 91 TYR A C 1
ATOM 715 O O . TYR A 1 91 ? -16.391 -2.930 21.758 1.00 82.56 91 TYR A O 1
ATOM 723 N N . LEU A 1 92 ? -15.620 -1.744 20.012 1.00 82.69 92 LEU A N 1
ATOM 724 C CA . LEU A 1 92 ? -16.215 -0.482 20.453 1.00 82.69 92 LEU A CA 1
ATOM 725 C C . LEU A 1 92 ? -17.740 -0.518 20.395 1.00 82.69 92 LEU A C 1
ATOM 727 O O . LEU A 1 92 ? -18.384 -0.064 21.340 1.00 82.69 92 LEU A O 1
ATOM 731 N N . ARG A 1 93 ? -18.314 -1.108 19.341 1.00 85.56 93 ARG A N 1
ATOM 732 C CA . ARG A 1 93 ? -19.762 -1.315 19.219 1.00 85.56 93 ARG A CA 1
ATOM 733 C C . ARG A 1 93 ? -20.289 -2.189 20.348 1.00 85.56 93 ARG A C 1
ATOM 735 O O . ARG A 1 93 ? -21.248 -1.798 21.002 1.00 85.56 93 ARG A O 1
ATOM 742 N N . ASN A 1 94 ? -19.630 -3.308 20.642 1.00 86.12 94 ASN A N 1
ATOM 743 C CA . ASN A 1 94 ? -20.042 -4.196 21.728 1.00 86.12 94 ASN A CA 1
ATOM 744 C C . ASN A 1 94 ? -19.948 -3.509 23.096 1.00 86.12 94 ASN A C 1
ATOM 746 O O . ASN A 1 94 ? -20.869 -3.622 23.902 1.00 86.12 94 ASN A O 1
ATOM 750 N N . LYS A 1 95 ? -18.878 -2.743 23.352 1.00 84.25 95 LYS A N 1
ATOM 751 C CA . LYS A 1 95 ? -18.730 -1.977 24.599 1.00 84.25 95 LYS A CA 1
ATOM 752 C C . LYS A 1 95 ? -19.829 -0.920 24.749 1.00 84.25 95 LYS A C 1
ATOM 754 O O . LYS A 1 95 ? -20.385 -0.770 25.834 1.00 84.25 95 LYS A O 1
ATOM 759 N N . LEU A 1 96 ? -20.140 -0.204 23.668 1.00 84.88 96 LEU A N 1
ATOM 760 C CA . LEU A 1 96 ? -21.194 0.808 23.649 1.00 84.88 96 LEU A CA 1
ATOM 761 C C . LEU A 1 96 ? -22.569 0.178 23.896 1.00 84.88 96 LEU A C 1
ATOM 763 O O . LEU A 1 96 ? -23.298 0.649 24.761 1.00 84.88 96 LEU A O 1
ATOM 767 N N . LEU A 1 97 ? -22.898 -0.905 23.189 1.00 86.06 97 LEU A N 1
ATOM 768 C CA . LEU A 1 97 ? -24.172 -1.610 23.346 1.00 86.06 97 LEU A CA 1
ATOM 769 C C . LEU A 1 97 ? -24.340 -2.177 24.758 1.00 86.06 97 LEU A C 1
ATOM 771 O O . LEU A 1 97 ? -25.395 -2.001 25.362 1.00 86.06 97 LEU A O 1
ATOM 775 N N . PHE A 1 98 ? -23.288 -2.783 25.317 1.00 87.88 98 PHE A N 1
ATOM 776 C CA . PHE A 1 98 ? -23.309 -3.266 26.697 1.00 87.88 98 PHE A CA 1
ATOM 777 C C . PHE A 1 98 ? -23.584 -2.128 27.685 1.00 87.88 98 PHE A C 1
ATOM 779 O O . PHE A 1 98 ? -24.411 -2.273 28.579 1.00 87.88 98 PHE A O 1
ATOM 786 N N . HIS A 1 99 ? -22.941 -0.972 27.500 1.00 84.94 99 HIS A N 1
ATOM 787 C CA . HIS A 1 99 ? -23.183 0.184 28.355 1.00 84.94 99 HIS A CA 1
ATOM 788 C C . HIS A 1 99 ? -24.612 0.724 28.211 1.00 84.94 99 HIS A C 1
ATOM 790 O O . HIS A 1 99 ? -25.263 0.991 29.218 1.00 84.94 99 HIS A O 1
ATOM 796 N N . ILE A 1 100 ? -25.136 0.814 26.986 1.00 85.62 100 ILE A N 1
ATOM 797 C CA . ILE A 1 100 ? -26.517 1.245 26.738 1.00 85.62 100 ILE A CA 1
ATOM 798 C C . ILE A 1 100 ? -27.508 0.325 27.461 1.00 85.62 100 ILE A C 1
ATOM 800 O O . ILE A 1 100 ? -28.415 0.815 28.123 1.00 85.62 100 ILE A O 1
ATOM 804 N N . HIS A 1 101 ? -27.303 -0.994 27.421 1.00 83.19 101 HIS A N 1
ATOM 805 C CA . HIS A 1 101 ? -28.169 -1.955 28.114 1.00 83.19 101 HIS A CA 1
ATOM 806 C C . HIS A 1 101 ? -28.152 -1.817 29.647 1.00 83.19 101 HIS A C 1
ATOM 808 O O . HIS A 1 101 ? -29.086 -2.270 30.302 1.00 83.19 101 HIS A O 1
ATOM 814 N N . THR A 1 102 ? -27.122 -1.198 30.232 1.00 85.25 102 THR A N 1
ATOM 815 C CA . THR A 1 102 ? -27.064 -0.933 31.682 1.00 85.25 102 THR A CA 1
ATOM 816 C C . THR A 1 102 ? -27.783 0.351 32.109 1.00 85.25 102 THR A C 1
ATOM 818 O O . THR A 1 102 ? -27.884 0.619 33.306 1.00 85.25 102 THR A O 1
ATOM 821 N N . LEU A 1 103 ? -28.275 1.160 31.164 1.00 84.25 103 LEU A N 1
ATOM 822 C CA . LEU A 1 103 ? -28.965 2.416 31.461 1.00 84.25 103 LEU A CA 1
ATOM 823 C C . LEU A 1 103 ? -30.430 2.179 31.848 1.00 84.25 103 LEU A C 1
ATOM 825 O O . LEU A 1 103 ? -31.072 1.226 31.409 1.00 84.25 103 LEU A O 1
ATOM 829 N N . SER A 1 104 ? -30.967 3.066 32.687 1.00 82.44 104 SER A N 1
ATOM 830 C CA . SER A 1 104 ? -32.348 2.967 33.161 1.00 82.44 104 SER A CA 1
ATOM 831 C C . SER A 1 104 ? -33.363 3.334 32.066 1.00 82.44 104 SER A C 1
ATOM 833 O O . SER A 1 104 ? -33.044 4.107 31.160 1.00 82.44 104 SER A O 1
ATOM 835 N N . PRO A 1 105 ? -34.624 2.872 32.172 1.00 76.81 105 PRO A N 1
ATOM 836 C CA . PRO A 1 105 ? -35.687 3.214 31.220 1.00 76.81 105 PRO A CA 1
ATOM 837 C C . PRO A 1 105 ? -35.875 4.728 31.023 1.00 76.81 105 PRO A C 1
ATOM 839 O O . PRO A 1 105 ? -36.091 5.193 29.910 1.00 76.81 105 PRO A O 1
ATOM 842 N N . THR A 1 106 ? -35.670 5.518 32.083 1.00 79.88 106 THR A N 1
ATOM 843 C CA . THR A 1 106 ? -35.786 6.987 32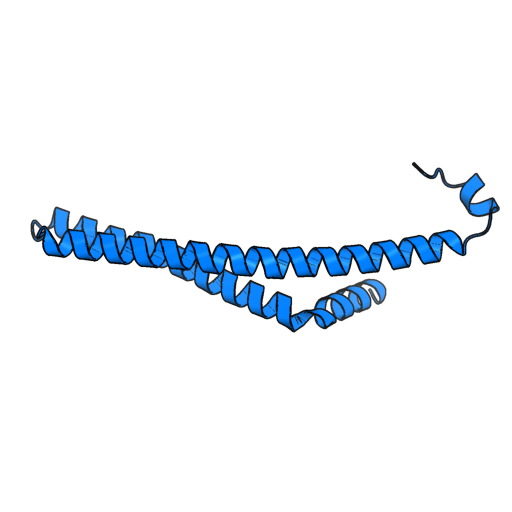.067 1.00 79.88 106 THR A CA 1
ATOM 844 C C . THR A 1 106 ? -34.776 7.670 31.138 1.00 79.88 106 THR A C 1
ATOM 846 O O . THR A 1 106 ? -34.997 8.802 30.710 1.00 79.88 106 THR A O 1
ATOM 849 N N . PHE A 1 107 ? -33.650 7.016 30.839 1.00 79.06 107 PHE A N 1
ATOM 850 C CA . PHE A 1 107 ? -32.686 7.500 29.853 1.00 79.06 107 PHE A CA 1
ATOM 851 C C . PHE A 1 107 ? -33.256 7.397 28.431 1.00 79.06 107 PHE A C 1
ATOM 853 O O . PHE A 1 107 ? -33.152 8.344 27.652 1.00 79.06 107 PHE A O 1
ATOM 860 N N . PHE A 1 108 ? -33.922 6.285 28.117 1.00 77.38 108 PHE A N 1
ATOM 861 C CA . PHE A 1 108 ? -34.513 6.032 26.801 1.00 77.38 108 PHE A CA 1
ATOM 862 C C . PHE A 1 108 ? -35.749 6.895 26.522 1.00 77.38 108 PHE A C 1
ATOM 864 O O . PHE A 1 108 ? -35.998 7.237 25.371 1.00 77.38 108 PHE A O 1
ATOM 871 N N . ASP A 1 109 ? -36.456 7.346 27.561 1.00 78.50 109 ASP A N 1
ATOM 872 C CA . ASP A 1 109 ? -37.540 8.327 27.409 1.00 78.50 109 ASP A CA 1
ATOM 873 C C . ASP A 1 109 ? -37.030 9.715 26.972 1.00 78.50 109 ASP A C 1
ATOM 875 O O . ASP A 1 109 ? -37.757 10.482 26.340 1.00 78.50 109 ASP A O 1
ATOM 879 N N . ARG A 1 110 ? -35.775 10.062 27.300 1.00 76.44 110 ARG A N 1
ATOM 880 C CA . ARG A 1 110 ? -35.170 11.370 26.977 1.00 76.44 110 ARG A CA 1
ATOM 881 C C . ARG A 1 110 ? -34.305 11.350 25.719 1.00 76.44 110 ARG A C 1
ATOM 883 O O . ARG A 1 110 ? -34.078 12.406 25.128 1.00 76.44 110 ARG A O 1
ATOM 890 N N . SER A 1 111 ? -33.812 10.186 25.305 1.00 74.56 111 SER A N 1
ATOM 891 C CA . SER A 1 111 ? -32.925 10.033 24.150 1.00 74.56 111 SER A CA 1
ATOM 892 C C . SER A 1 111 ? -33.541 9.106 23.105 1.00 74.56 111 SER A C 1
ATOM 894 O O . SER A 1 111 ? -33.675 7.906 23.327 1.00 74.56 111 SER A O 1
ATOM 896 N N . LYS A 1 112 ? -33.886 9.670 21.937 1.00 70.50 112 LYS A N 1
ATOM 897 C CA . LYS A 1 112 ? -34.402 8.903 20.793 1.00 70.50 112 LYS A CA 1
ATOM 898 C C . LYS A 1 112 ? -33.347 7.915 20.291 1.00 70.50 112 LYS A C 1
ATOM 900 O O . LYS A 1 112 ? -32.177 8.260 20.166 1.00 70.50 112 LYS A O 1
ATOM 905 N N . THR A 1 113 ? -33.783 6.700 19.983 1.00 71.56 113 THR A N 1
ATOM 906 C CA . THR A 1 113 ? -32.941 5.551 19.613 1.00 71.56 113 THR A CA 1
ATOM 907 C C . THR A 1 113 ? -32.621 5.451 18.113 1.00 71.56 113 THR A C 1
ATOM 909 O O . THR A 1 113 ? -32.137 4.409 17.676 1.00 71.56 113 THR A O 1
ATOM 912 N N . GLY A 1 114 ? -32.886 6.506 17.329 1.00 65.38 114 GLY A N 1
ATOM 913 C CA . GLY A 1 114 ? -32.753 6.533 15.864 1.00 65.38 114 GLY A CA 1
ATOM 914 C C . GLY A 1 114 ? -31.779 7.585 15.366 1.00 65.38 114 GLY A C 1
ATOM 915 O O . GLY A 1 114 ? -31.935 8.751 15.792 1.00 65.38 114 GLY A O 1
#

Radius of gyration: 24.89 Å; chains: 1; bounding box: 58×22×64 Å

Sequence (114 aa):
MKEFKDLVSLVLRYKRGVIIGLTSLLIVDTAQLIIPLVVRGAINSLSLGQATGPLLARYALYVLGLVLLVAVFRYLWRYHIIGSSRKVEEYLRNKLLFHIHTLSPTFFDRSKTG

pLDDT: mean 84.07, std 10.44, range [49.84, 96.62]